Protein AF-A0A0C9TBE8-F1 (afdb_monomer_lite)

Radius of gyration: 12.6 Å; chains: 1; bounding box: 29×17×33 Å

Sequence (64 aa):
LQKFTSKLATTYGDKALLAHAMAVNGLWRNACALGIDDEKLWCALDVAWEVLITALAISTGKQL

Organism: NCBI:txid664439

Foldseek 3Di:
DVVLLQVLLVPDALVVLVVQLVVLVVVVVVCVVVVPDDPVNVVVSVVSNVSSVSSNCVNVVHDD

InterPro domains:
  IPR060012 Clampless protein 1, C-terminal domain [PF28353] (2-62)

Structure (mmCIF, N/CA/C/O backbone):
data_AF-A0A0C9TBE8-F1
#
_entry.id   AF-A0A0C9TBE8-F1
#
loop_
_atom_site.group_PDB
_atom_site.id
_atom_site.type_symbol
_atom_site.label_atom_id
_atom_site.label_alt_id
_atom_site.label_comp_id
_atom_site.label_asym_id
_atom_site.label_entity_id
_atom_site.label_seq_id
_atom_site.pdbx_PDB_ins_code
_atom_site.Cartn_x
_atom_site.Cartn_y
_atom_site.Cartn_z
_atom_site.occupancy
_atom_site.B_iso_or_equiv
_atom_site.auth_seq_id
_atom_site.auth_comp_id
_atom_site.auth_asym_id
_atom_site.auth_atom_id
_atom_site.pdbx_PDB_model_num
ATOM 1 N N . LEU A 1 1 ? 3.361 8.499 11.736 1.00 72.88 1 LEU A N 1
ATOM 2 C CA . LEU A 1 1 ? 2.554 7.474 11.032 1.00 72.88 1 LEU A CA 1
ATOM 3 C C . LEU A 1 1 ? 1.317 7.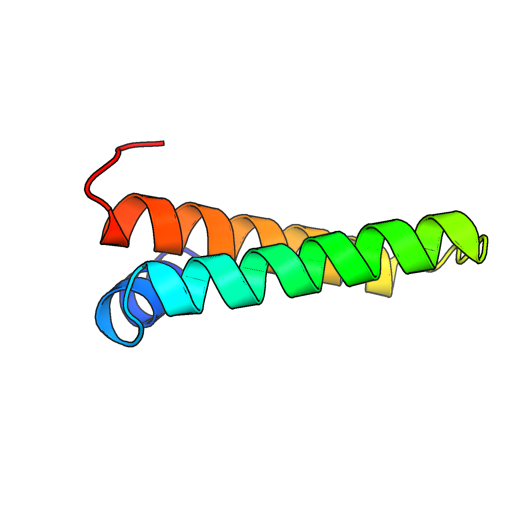073 11.833 1.00 72.88 1 LEU A C 1
ATOM 5 O O . LEU A 1 1 ? 0.226 7.317 11.343 1.00 72.88 1 LEU A O 1
ATOM 9 N N . GLN A 1 2 ? 1.452 6.628 13.088 1.00 76.88 2 GLN A N 1
ATOM 10 C CA . GLN A 1 2 ? 0.329 6.136 13.914 1.00 76.88 2 GLN A CA 1
ATOM 11 C C . GLN A 1 2 ? -0.954 6.991 13.918 1.00 76.88 2 GLN A C 1
ATOM 13 O O . GLN A 1 2 ? -2.039 6.462 13.705 1.00 76.88 2 GLN A O 1
ATOM 18 N N . LYS A 1 3 ? -0.856 8.321 14.070 1.00 80.12 3 LYS A N 1
ATOM 19 C CA . LYS A 1 3 ? -2.035 9.213 14.036 1.00 80.12 3 LYS A CA 1
ATOM 20 C C . LYS A 1 3 ? -2.803 9.152 12.702 1.00 80.12 3 LYS A C 1
ATOM 22 O O . LYS A 1 3 ? -4.026 9.267 12.696 1.00 80.12 3 LYS A O 1
ATOM 27 N N . PHE A 1 4 ? -2.101 8.975 11.580 1.00 81.94 4 PHE A N 1
ATOM 28 C CA . PHE A 1 4 ? -2.720 8.812 10.260 1.00 81.94 4 PHE A CA 1
ATOM 29 C C . PHE A 1 4 ? -3.363 7.440 10.125 1.00 81.94 4 PHE A C 1
ATOM 31 O O . PHE A 1 4 ? -4.493 7.342 9.662 1.00 81.94 4 PHE A O 1
ATOM 38 N N . THR A 1 5 ? -2.674 6.409 10.600 1.00 86.94 5 THR A N 1
ATOM 39 C CA . THR A 1 5 ? -3.138 5.027 10.611 1.00 86.94 5 THR A CA 1
ATOM 40 C C . THR A 1 5 ? -4.446 4.859 11.381 1.00 86.94 5 THR A C 1
ATOM 42 O O . THR A 1 5 ? -5.401 4.302 10.848 1.00 86.94 5 THR A O 1
ATOM 45 N N . SER A 1 6 ? -4.532 5.405 12.600 1.00 86.12 6 SER A N 1
ATOM 46 C CA . SER A 1 6 ? -5.758 5.365 13.405 1.00 86.12 6 SER A CA 1
ATOM 47 C C . SER A 1 6 ? -6.903 6.098 12.713 1.00 86.12 6 SER A C 1
ATOM 49 O O . SER A 1 6 ? -8.019 5.591 12.667 1.00 86.12 6 SER A O 1
ATOM 51 N N . LYS A 1 7 ? -6.627 7.263 12.110 1.00 90.44 7 LYS A N 1
ATOM 52 C CA . LYS A 1 7 ? -7.638 7.992 11.339 1.00 90.44 7 LYS A CA 1
ATOM 53 C C . LYS A 1 7 ? -8.123 7.169 10.142 1.00 90.44 7 LYS A C 1
ATOM 55 O O . LYS A 1 7 ? -9.329 7.109 9.909 1.00 90.44 7 LYS A O 1
ATOM 60 N N . LEU A 1 8 ? -7.216 6.513 9.416 1.00 88.88 8 LEU A N 1
ATOM 61 C CA . LEU A 1 8 ? -7.543 5.650 8.280 1.00 88.88 8 LEU A CA 1
ATOM 62 C C . LEU A 1 8 ? -8.426 4.470 8.709 1.00 88.88 8 LEU A C 1
ATOM 64 O O . LEU A 1 8 ? -9.462 4.246 8.089 1.00 88.88 8 LEU A O 1
ATOM 68 N N . ALA A 1 9 ? -8.061 3.797 9.805 1.00 89.50 9 ALA A N 1
ATOM 69 C CA . ALA A 1 9 ? -8.813 2.685 10.387 1.00 89.50 9 ALA A CA 1
ATOM 70 C C . ALA A 1 9 ? -10.235 3.087 10.810 1.00 89.50 9 ALA A C 1
ATOM 72 O O . ALA A 1 9 ? -11.168 2.314 10.660 1.00 89.50 9 ALA A O 1
ATOM 73 N N . THR A 1 10 ? -10.428 4.318 11.295 1.00 90.75 10 THR A N 1
ATOM 74 C CA . THR A 1 10 ? -11.773 4.825 11.626 1.00 90.75 10 THR A CA 1
ATOM 75 C C . THR A 1 10 ? -12.566 5.329 10.416 1.00 90.75 10 THR A C 1
ATOM 77 O O . THR A 1 10 ? -13.780 5.475 10.505 1.00 90.75 10 THR A O 1
ATOM 80 N N . THR A 1 11 ? -11.895 5.644 9.302 1.00 91.19 11 THR A N 1
ATOM 81 C CA . THR A 1 11 ? -12.529 6.239 8.110 1.00 91.19 11 THR A CA 1
ATOM 82 C C . THR A 1 11 ? -12.988 5.172 7.117 1.00 91.19 11 THR A C 1
ATOM 84 O O . THR A 1 11 ? -14.019 5.339 6.468 1.00 91.19 11 THR A O 1
ATOM 87 N N . TYR A 1 12 ? -12.233 4.081 6.985 1.00 90.75 12 TYR A N 1
ATOM 88 C CA . TYR A 1 12 ? -12.490 3.013 6.023 1.00 90.75 12 TYR A CA 1
ATOM 89 C C . TYR A 1 12 ? -12.716 1.688 6.740 1.00 90.75 12 TYR A C 1
ATOM 91 O O . TYR A 1 12 ? -11.998 1.363 7.676 1.00 90.75 12 TYR A O 1
ATOM 99 N N . GLY A 1 13 ? -13.672 0.893 6.256 1.00 90.31 13 GLY A N 1
ATOM 100 C CA . GLY A 1 13 ? -13.853 -0.475 6.743 1.00 90.31 13 GLY A CA 1
ATOM 101 C C . GLY A 1 13 ? -12.768 -1.433 6.237 1.00 90.31 13 GLY A C 1
ATOM 102 O O . GLY A 1 13 ? -12.148 -1.200 5.195 1.00 90.31 13 GLY A O 1
ATOM 103 N N . ASP A 1 14 ? -12.610 -2.564 6.925 1.00 91.56 14 ASP A N 1
ATOM 104 C CA . ASP A 1 14 ? -11.561 -3.574 6.705 1.00 91.56 14 ASP A CA 1
ATOM 105 C C . ASP A 1 14 ? -11.399 -3.978 5.235 1.00 91.56 14 ASP A C 1
ATOM 107 O O . ASP A 1 14 ? -10.290 -4.072 4.715 1.00 91.56 14 ASP A O 1
ATOM 111 N N . LYS A 1 15 ? -12.518 -4.189 4.529 1.00 93.94 15 LYS A N 1
ATOM 112 C CA . LYS A 1 15 ? -12.514 -4.604 3.118 1.00 93.94 15 LYS A CA 1
ATOM 113 C C . LYS A 1 15 ? -11.901 -3.546 2.201 1.00 93.94 15 LYS A C 1
ATOM 115 O O . LYS A 1 15 ? -11.213 -3.900 1.248 1.00 93.94 15 LYS A O 1
ATOM 120 N N . ALA A 1 16 ? -12.144 -2.265 2.479 1.00 95.00 16 ALA A N 1
ATOM 121 C CA . ALA A 1 16 ? -11.578 -1.170 1.700 1.00 95.00 16 ALA A CA 1
ATOM 122 C C . ALA A 1 16 ? -10.072 -1.035 1.970 1.00 95.00 16 ALA A C 1
ATOM 124 O O . ALA A 1 16 ? -9.288 -0.938 1.029 1.00 95.00 16 ALA A O 1
ATOM 125 N N . LEU A 1 17 ? -9.655 -1.127 3.237 1.00 95.19 17 LEU A N 1
ATOM 126 C CA . LEU A 1 17 ? -8.237 -1.134 3.615 1.00 95.19 17 LEU A CA 1
ATOM 127 C C . LEU A 1 17 ? -7.484 -2.307 2.972 1.00 95.19 17 LEU A C 1
ATOM 129 O O . LEU A 1 17 ? -6.406 -2.113 2.410 1.00 95.19 17 LEU A O 1
ATOM 133 N N . LEU A 1 18 ? -8.085 -3.500 2.969 1.00 95.69 18 LEU A N 1
ATOM 134 C CA . LEU A 1 18 ? -7.535 -4.671 2.291 1.00 95.69 18 LEU A CA 1
AT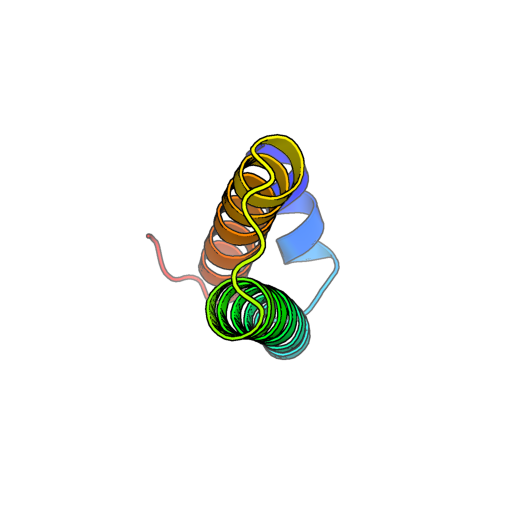OM 135 C C . LEU A 1 18 ? -7.426 -4.457 0.775 1.00 95.69 18 LEU A C 1
ATOM 137 O O . LEU A 1 18 ? -6.400 -4.793 0.189 1.00 95.69 18 LEU A O 1
ATOM 141 N N . ALA A 1 19 ? -8.440 -3.873 0.131 1.00 97.31 19 ALA A N 1
ATOM 142 C CA . ALA A 1 19 ? -8.384 -3.569 -1.299 1.00 97.31 19 ALA A CA 1
ATOM 143 C C . ALA A 1 19 ? -7.233 -2.603 -1.637 1.00 97.31 19 ALA A C 1
ATOM 145 O O . ALA A 1 19 ? -6.504 -2.827 -2.604 1.00 97.31 19 ALA A O 1
ATOM 146 N N . HIS A 1 20 ? -7.014 -1.575 -0.812 1.00 96.75 20 HIS A N 1
ATOM 147 C CA . HIS A 1 20 ? -5.882 -0.662 -0.970 1.00 96.75 20 HIS A CA 1
ATOM 148 C C . HIS A 1 20 ? -4.532 -1.358 -0.749 1.00 96.75 20 HIS A C 1
ATOM 150 O O . HIS A 1 20 ? -3.616 -1.160 -1.547 1.00 96.75 20 HIS A O 1
ATOM 156 N N . ALA A 1 21 ? -4.410 -2.221 0.265 1.00 96.62 21 ALA A N 1
ATOM 157 C CA . ALA A 1 21 ? -3.194 -3.007 0.487 1.00 96.62 21 ALA A CA 1
ATOM 158 C C . ALA A 1 21 ? -2.889 -3.922 -0.713 1.00 96.62 21 ALA A C 1
ATOM 160 O O . ALA A 1 21 ? -1.750 -4.003 -1.175 1.00 96.62 21 ALA A O 1
ATOM 161 N N . MET A 1 22 ? -3.917 -4.551 -1.290 1.00 97.81 22 MET A N 1
ATOM 162 C CA . MET A 1 22 ? -3.773 -5.380 -2.489 1.00 97.81 22 MET A CA 1
ATOM 163 C C . MET A 1 22 ? -3.331 -4.577 -3.717 1.00 97.81 22 MET A C 1
ATOM 165 O O . MET A 1 22 ? -2.557 -5.095 -4.523 1.00 97.81 22 MET A O 1
ATOM 169 N N . ALA A 1 23 ? -3.768 -3.322 -3.852 1.00 98.12 23 ALA A N 1
ATOM 170 C CA . ALA A 1 23 ? -3.300 -2.430 -4.910 1.00 98.12 23 ALA A CA 1
ATOM 171 C C . ALA A 1 23 ? -1.810 -2.080 -4.748 1.00 98.12 23 ALA A C 1
ATOM 173 O O . ALA A 1 23 ? -1.063 -2.172 -5.721 1.00 98.12 23 ALA A O 1
ATOM 174 N N . VAL A 1 24 ? -1.359 -1.766 -3.526 1.00 98.12 24 VAL A N 1
ATOM 175 C CA . VAL A 1 24 ? 0.065 -1.519 -3.221 1.00 98.12 24 VAL A CA 1
ATOM 176 C C . VAL A 1 24 ? 0.914 -2.756 -3.530 1.00 98.12 24 VAL A C 1
ATOM 178 O O . VAL A 1 24 ? 1.918 -2.653 -4.229 1.00 98.12 24 VAL A O 1
ATOM 181 N N . ASN A 1 25 ? 0.466 -3.946 -3.119 1.00 97.94 25 ASN A N 1
ATOM 182 C CA . ASN A 1 25 ? 1.133 -5.209 -3.455 1.00 97.94 25 ASN A CA 1
ATOM 183 C C . ASN A 1 25 ? 1.145 -5.498 -4.971 1.00 97.94 25 ASN A C 1
ATOM 185 O O . ASN A 1 25 ? 2.095 -6.068 -5.506 1.00 97.94 25 ASN A O 1
ATOM 189 N N . GLY A 1 26 ? 0.081 -5.131 -5.689 1.00 98.31 26 GLY A N 1
ATOM 190 C CA . GLY A 1 26 ? 0.041 -5.202 -7.150 1.00 98.31 26 GLY A CA 1
ATOM 191 C C . GLY A 1 26 ? 1.088 -4.297 -7.797 1.00 98.31 26 GLY A C 1
ATOM 192 O O . GLY A 1 26 ? 1.830 -4.750 -8.665 1.00 98.31 26 GLY A O 1
ATOM 193 N N . LEU A 1 27 ? 1.193 -3.050 -7.333 1.00 98.12 27 LEU A N 1
ATOM 194 C CA . LEU A 1 27 ? 2.185 -2.095 -7.821 1.00 98.12 27 LEU A CA 1
ATOM 195 C C . LEU A 1 27 ? 3.616 -2.570 -7.550 1.00 98.12 27 LEU A C 1
ATOM 197 O O . LEU A 1 27 ? 4.432 -2.537 -8.465 1.00 98.12 27 LEU A O 1
ATOM 201 N N . TRP A 1 28 ? 3.895 -3.077 -6.345 1.00 98.38 28 TRP A N 1
ATOM 202 C CA . TRP A 1 28 ? 5.189 -3.671 -5.997 1.00 98.38 28 TRP A CA 1
ATOM 203 C C . TRP A 1 28 ? 5.580 -4.792 -6.975 1.00 98.38 28 TRP A C 1
ATOM 205 O O . TRP A 1 28 ? 6.641 -4.734 -7.593 1.00 98.38 28 TRP A O 1
ATOM 215 N N . ARG A 1 29 ? 4.682 -5.761 -7.216 1.00 98.50 29 ARG A N 1
ATOM 216 C CA . ARG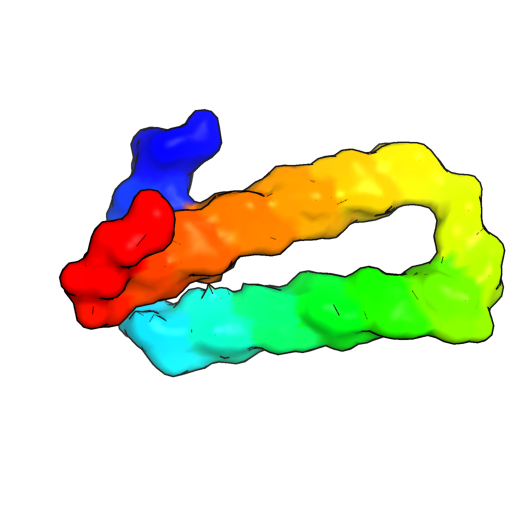 A 1 29 ? 4.931 -6.856 -8.175 1.00 98.50 29 ARG A CA 1
ATOM 217 C C . ARG A 1 29 ? 5.166 -6.357 -9.597 1.00 98.50 29 ARG A C 1
ATOM 219 O O . ARG A 1 29 ? 6.042 -6.877 -10.283 1.00 98.50 29 ARG A O 1
ATOM 226 N N . ASN A 1 30 ? 4.400 -5.362 -10.039 1.00 98.38 30 ASN A N 1
ATOM 227 C CA . ASN A 1 30 ? 4.563 -4.783 -11.369 1.00 98.38 30 ASN A CA 1
ATOM 228 C C . ASN A 1 30 ? 5.909 -4.062 -11.506 1.00 98.38 30 ASN A C 1
ATOM 230 O O . ASN A 1 30 ? 6.579 -4.235 -12.518 1.00 98.38 30 ASN A O 1
ATOM 234 N N . ALA A 1 31 ? 6.324 -3.300 -10.490 1.00 98.19 31 ALA A N 1
ATOM 235 C CA . ALA A 1 31 ? 7.622 -2.635 -10.472 1.00 98.19 31 ALA A CA 1
ATOM 236 C C . ALA A 1 31 ? 8.772 -3.650 -10.560 1.00 98.19 31 ALA A C 1
ATOM 238 O O . ALA A 1 31 ? 9.662 -3.484 -11.392 1.00 98.19 31 ALA A O 1
ATOM 239 N N . CYS A 1 32 ? 8.695 -4.754 -9.804 1.00 97.94 32 CYS A N 1
ATOM 240 C CA . CYS A 1 32 ? 9.654 -5.855 -9.919 1.00 97.94 32 CYS A CA 1
ATOM 241 C C . CYS A 1 32 ? 9.654 -6.487 -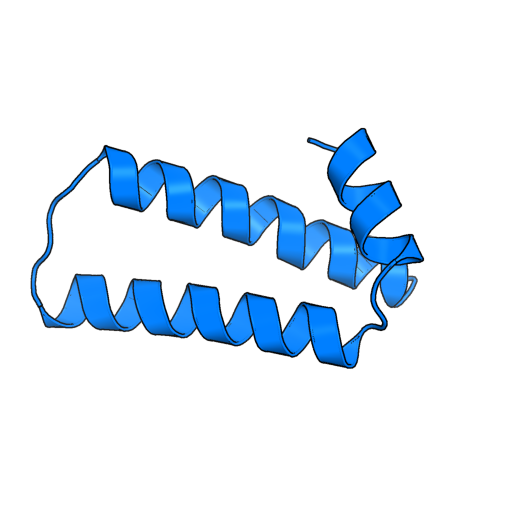11.321 1.00 97.94 32 CYS A C 1
ATOM 243 O O . CYS A 1 32 ? 10.717 -6.694 -11.898 1.00 97.94 32 CYS A O 1
ATOM 245 N N . ALA A 1 33 ? 8.478 -6.781 -11.888 1.00 98.50 33 ALA A N 1
ATOM 246 C CA . ALA A 1 33 ? 8.360 -7.414 -13.205 1.00 98.50 33 ALA A CA 1
ATOM 247 C C . ALA A 1 33 ? 8.891 -6.531 -14.347 1.00 98.50 33 ALA A C 1
ATOM 249 O O . ALA A 1 33 ? 9.414 -7.044 -15.333 1.00 98.50 33 ALA A O 1
ATOM 250 N N . LEU A 1 34 ? 8.761 -5.210 -14.209 1.00 98.38 34 LEU A N 1
ATOM 251 C CA . LEU A 1 34 ? 9.272 -4.226 -15.162 1.00 98.38 34 LEU A CA 1
ATOM 252 C C . LEU A 1 34 ? 10.748 -3.866 -14.927 1.00 98.38 34 LEU A C 1
ATOM 254 O O . LEU A 1 34 ? 11.312 -3.123 -15.726 1.00 98.38 34 LEU A O 1
ATOM 258 N N . GLY A 1 35 ? 11.371 -4.368 -13.854 1.00 97.94 35 GLY A N 1
ATOM 259 C CA . GLY A 1 35 ? 12.752 -4.036 -13.497 1.00 97.94 35 GLY A CA 1
ATOM 260 C C . GLY A 1 35 ? 12.942 -2.567 -13.109 1.00 97.94 35 GLY A C 1
ATOM 261 O O . GLY A 1 35 ? 13.992 -1.997 -13.392 1.00 97.94 35 GLY A O 1
ATOM 262 N N . ILE A 1 36 ? 11.924 -1.938 -12.512 1.00 97.88 36 ILE A N 1
ATOM 263 C CA . ILE A 1 36 ? 12.017 -0.551 -12.042 1.00 97.88 36 ILE A CA 1
ATOM 264 C C . ILE A 1 36 ? 12.936 -0.509 -10.824 1.00 97.88 36 ILE A C 1
ATOM 266 O O . ILE A 1 36 ? 12.653 -1.153 -9.820 1.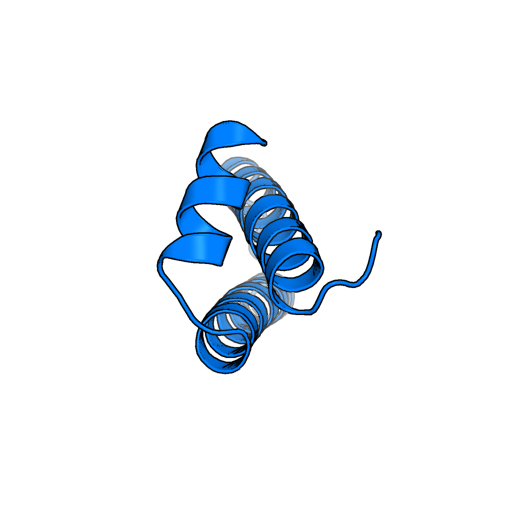00 97.88 36 ILE A O 1
ATOM 270 N N . ASP A 1 37 ? 13.992 0.293 -10.898 1.00 95.69 37 ASP A N 1
ATOM 271 C CA . ASP A 1 37 ? 14.902 0.555 -9.785 1.00 95.69 37 ASP A CA 1
ATOM 272 C C . ASP A 1 37 ? 14.855 2.046 -9.421 1.00 95.69 37 ASP A C 1
ATOM 274 O O . ASP A 1 37 ? 15.665 2.851 -9.879 1.00 95.69 37 ASP A O 1
ATOM 278 N N . ASP A 1 38 ? 13.818 2.434 -8.673 1.00 98.12 38 ASP A N 1
ATOM 279 C CA . ASP A 1 38 ? 13.612 3.808 -8.211 1.00 98.12 38 ASP A CA 1
ATOM 280 C C . ASP A 1 38 ? 13.450 3.836 -6.688 1.00 98.12 38 ASP A C 1
ATOM 282 O O . ASP A 1 38 ? 12.431 3.417 -6.136 1.00 98.12 38 ASP A O 1
ATOM 286 N N . GLU A 1 39 ? 14.463 4.363 -6.002 1.00 97.88 39 GLU A N 1
ATOM 287 C CA . GLU A 1 39 ? 14.523 4.428 -4.537 1.00 97.88 39 GLU A CA 1
ATOM 288 C C . GLU A 1 39 ? 13.315 5.150 -3.919 1.00 97.88 39 GLU A C 1
ATOM 290 O O . GLU A 1 39 ? 12.796 4.752 -2.875 1.00 97.88 39 GLU A O 1
ATOM 295 N N . LYS A 1 40 ? 12.825 6.216 -4.567 1.00 98.12 40 LYS A N 1
ATOM 296 C CA . LYS A 1 40 ? 11.710 7.011 -4.035 1.00 98.12 40 LYS A CA 1
ATOM 297 C C . LYS A 1 40 ? 10.399 6.244 -4.130 1.00 98.12 40 LYS A C 1
ATOM 299 O O . LYS A 1 40 ? 9.591 6.319 -3.205 1.00 98.12 40 LYS A O 1
ATOM 304 N N . LEU A 1 41 ? 10.189 5.512 -5.221 1.00 97.25 41 LEU A N 1
ATOM 305 C CA . LEU A 1 41 ? 9.059 4.610 -5.392 1.00 97.25 41 LEU A CA 1
ATOM 306 C C . LEU A 1 41 ? 9.083 3.512 -4.329 1.00 97.25 41 LEU A C 1
ATOM 308 O O . LEU A 1 41 ? 8.055 3.268 -3.699 1.00 97.25 41 LEU A O 1
ATOM 312 N N . TRP A 1 42 ? 10.239 2.887 -4.099 1.00 97.62 42 TRP A N 1
ATOM 313 C CA . TRP A 1 42 ? 10.376 1.833 -3.095 1.00 97.62 42 TRP A CA 1
ATOM 314 C C . TRP A 1 42 ? 10.104 2.346 -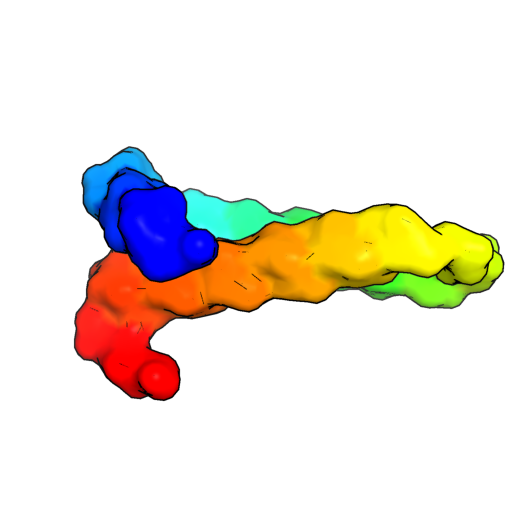1.680 1.00 97.62 42 TRP A C 1
ATOM 316 O O . TRP A 1 42 ? 9.285 1.761 -0.971 1.00 97.62 42 TRP A O 1
ATOM 326 N N . CYS A 1 43 ? 10.674 3.495 -1.307 1.00 97.75 43 CYS A N 1
ATOM 327 C CA . CYS A 1 43 ? 10.382 4.160 -0.036 1.00 97.75 43 CYS A CA 1
ATOM 328 C C . CYS A 1 43 ? 8.888 4.504 0.114 1.00 97.75 43 CYS A C 1
ATOM 330 O O . CYS A 1 43 ? 8.304 4.334 1.184 1.00 97.75 43 CYS A O 1
ATOM 332 N N . ALA A 1 44 ? 8.240 4.985 -0.953 1.00 97.62 44 ALA A N 1
ATOM 333 C CA . ALA A 1 44 ? 6.813 5.299 -0.926 1.00 97.62 44 ALA A CA 1
ATOM 334 C C . ALA A 1 44 ? 5.942 4.041 -0.761 1.00 97.62 44 ALA A C 1
ATOM 336 O O . ALA A 1 44 ? 4.950 4.080 -0.030 1.00 97.62 44 ALA A O 1
ATOM 337 N N . LEU A 1 45 ? 6.309 2.934 -1.417 1.00 97.94 45 LEU A N 1
ATOM 338 C CA . LEU A 1 45 ? 5.637 1.640 -1.281 1.00 97.94 45 LEU A CA 1
ATOM 339 C C . LEU A 1 45 ? 5.757 1.084 0.140 1.00 97.94 45 LEU A C 1
ATOM 341 O O . LEU A 1 45 ? 4.753 0.617 0.676 1.00 97.94 45 LEU A O 1
ATOM 345 N N . ASP A 1 46 ? 6.938 1.182 0.751 1.00 96.88 46 ASP A N 1
ATOM 346 C CA . ASP A 1 46 ? 7.187 0.723 2.120 1.00 96.88 46 ASP A CA 1
ATOM 347 C C . ASP A 1 46 ? 6.307 1.474 3.134 1.00 96.88 46 ASP A C 1
ATOM 349 O O . ASP A 1 46 ? 5.521 0.867 3.867 1.00 96.88 46 ASP A O 1
ATOM 353 N N . VAL A 1 47 ? 6.307 2.812 3.072 1.00 96.31 47 VAL A N 1
ATOM 354 C CA . VAL A 1 47 ? 5.459 3.648 3.939 1.00 96.31 47 VAL A CA 1
ATOM 355 C C . VAL A 1 47 ? 3.969 3.373 3.708 1.00 96.31 47 VAL A C 1
ATOM 357 O O . VAL A 1 47 ? 3.194 3.281 4.664 1.00 96.31 47 VAL A O 1
ATOM 360 N N . ALA A 1 48 ? 3.534 3.248 2.450 1.00 96.50 48 ALA A N 1
ATOM 361 C CA . ALA A 1 48 ? 2.135 2.962 2.137 1.00 96.50 48 ALA A CA 1
ATOM 362 C C . ALA A 1 48 ? 1.700 1.596 2.687 1.00 96.50 48 ALA A C 1
ATOM 364 O O . ALA A 1 48 ? 0.605 1.476 3.244 1.00 96.50 48 ALA A O 1
ATOM 365 N N . TRP A 1 49 ? 2.557 0.583 2.559 1.00 96.56 49 TRP A N 1
ATOM 366 C CA . TRP A 1 49 ? 2.313 -0.757 3.076 1.00 96.56 49 TRP A CA 1
ATOM 367 C C . TRP A 1 49 ? 2.190 -0.762 4.602 1.00 96.56 49 TRP A C 1
ATOM 369 O O . TRP A 1 49 ? 1.186 -1.250 5.127 1.00 96.56 49 TRP A O 1
ATOM 379 N N . GLU A 1 50 ? 3.142 -0.150 5.313 1.00 95.44 50 GLU A N 1
ATOM 380 C CA . GLU A 1 50 ? 3.136 -0.077 6.778 1.00 95.44 50 GLU A CA 1
ATOM 381 C C . GLU A 1 50 ? 1.858 0.600 7.302 1.00 95.44 50 GLU A C 1
ATOM 383 O O . GLU A 1 50 ? 1.192 0.090 8.210 1.00 95.44 50 GLU A O 1
ATOM 388 N N . VAL A 1 51 ? 1.455 1.720 6.690 1.00 95.56 51 VAL A N 1
ATOM 389 C CA . VAL A 1 51 ? 0.228 2.437 7.068 1.00 95.56 51 VAL A CA 1
ATOM 390 C C . VAL A 1 51 ? -1.011 1.579 6.835 1.00 95.56 51 VAL A C 1
ATOM 392 O O . VAL A 1 51 ? -1.865 1.501 7.717 1.00 95.56 51 VAL A O 1
ATOM 395 N N . LEU A 1 52 ? -1.139 0.942 5.670 1.00 95.69 52 LEU A N 1
ATOM 396 C CA . LEU A 1 52 ? -2.339 0.178 5.328 1.00 95.69 52 LEU A CA 1
ATOM 397 C C . LEU A 1 52 ? -2.481 -1.085 6.176 1.00 95.69 52 LEU A C 1
ATOM 399 O O . LEU A 1 52 ? -3.574 -1.359 6.669 1.00 95.69 52 LEU A O 1
ATOM 403 N N . ILE A 1 53 ? -1.392 -1.823 6.392 1.00 94.19 53 ILE A N 1
ATOM 404 C CA . ILE A 1 53 ? -1.406 -3.044 7.204 1.00 94.19 53 ILE A CA 1
ATOM 405 C C . ILE A 1 53 ? -1.675 -2.721 8.674 1.00 94.19 53 ILE A C 1
ATOM 407 O O . ILE A 1 53 ? -2.511 -3.374 9.299 1.00 94.19 53 ILE A O 1
ATOM 411 N N . THR A 1 54 ? -1.064 -1.662 9.209 1.00 94.25 54 THR A N 1
ATOM 412 C CA . THR A 1 54 ? -1.332 -1.238 10.590 1.00 94.25 54 THR A CA 1
ATOM 413 C C . THR A 1 54 ? -2.770 -0.728 10.745 1.00 94.25 54 THR A C 1
ATOM 415 O O . THR A 1 54 ? -3.428 -1.024 11.740 1.00 94.25 54 THR A O 1
ATOM 418 N N . ALA A 1 55 ? -3.311 -0.007 9.757 1.00 93.62 55 ALA A N 1
ATOM 419 C CA . ALA A 1 55 ? -4.704 0.442 9.789 1.00 93.62 55 ALA A CA 1
ATOM 420 C C . ALA A 1 55 ? -5.674 -0.742 9.722 1.00 93.62 55 ALA A C 1
ATOM 422 O O . ALA A 1 55 ? -6.651 -0.776 10.467 1.00 93.62 55 ALA A O 1
ATOM 423 N N . LEU A 1 56 ? -5.385 -1.731 8.874 1.00 94.00 56 LEU A N 1
ATOM 424 C CA . LEU A 1 56 ? -6.180 -2.949 8.752 1.00 94.00 56 LEU A CA 1
ATOM 425 C C . LEU A 1 56 ? -6.175 -3.760 10.053 1.00 94.00 56 LEU A C 1
ATOM 427 O O . LEU A 1 56 ? -7.214 -4.270 10.465 1.00 94.00 56 LEU A O 1
ATOM 431 N N . ALA A 1 57 ? -5.034 -3.849 10.729 1.00 92.12 57 ALA A N 1
ATOM 432 C CA . ALA A 1 57 ? -4.917 -4.502 12.027 1.00 92.12 57 ALA A CA 1
ATOM 433 C C . ALA A 1 57 ? -5.776 -3.830 13.100 1.00 92.12 57 ALA A C 1
ATOM 435 O O . ALA A 1 57 ? -6.593 -4.491 13.739 1.00 92.12 57 ALA A O 1
ATOM 436 N N . ILE A 1 58 ? -5.676 -2.499 13.212 1.00 91.62 58 ILE A N 1
ATOM 437 C CA . ILE A 1 58 ? -6.517 -1.706 14.118 1.00 91.62 58 ILE A CA 1
ATOM 438 C C . ILE A 1 58 ? -8.001 -1.926 13.799 1.00 91.62 58 ILE A C 1
ATOM 440 O O . ILE A 1 58 ? -8.789 -2.177 14.707 1.00 91.62 58 ILE A O 1
ATOM 444 N N . SER A 1 59 ? -8.373 -1.867 12.518 1.00 90.06 59 SER A N 1
ATOM 445 C CA . SER A 1 59 ? -9.763 -1.994 12.062 1.00 90.06 59 SER A CA 1
ATOM 446 C C . SER A 1 59 ? -10.348 -3.386 12.340 1.00 90.06 59 SER A C 1
ATOM 448 O O . SER A 1 59 ? -11.479 -3.510 12.799 1.00 90.06 59 SER A O 1
ATOM 450 N N . THR A 1 60 ? -9.540 -4.437 12.172 1.00 90.25 60 THR A N 1
ATOM 451 C CA . THR A 1 60 ? -9.936 -5.833 12.440 1.00 90.25 60 THR A CA 1
ATOM 452 C C . THR A 1 60 ? -9.821 -6.237 13.915 1.00 90.25 60 THR A C 1
ATOM 454 O O . THR A 1 60 ? -10.135 -7.376 14.265 1.00 90.25 60 THR A O 1
ATOM 457 N N . GLY A 1 61 ? -9.348 -5.342 14.791 1.00 82.50 61 GLY A N 1
ATOM 458 C CA . GLY A 1 61 ? -9.107 -5.631 16.207 1.00 82.50 61 GLY A CA 1
ATOM 459 C C . GLY A 1 61 ? -7.965 -6.623 16.462 1.00 82.50 61 GLY A C 1
ATOM 460 O O . GLY A 1 61 ? -7.829 -7.123 17.579 1.00 82.50 61 GLY A O 1
ATOM 461 N N . LYS A 1 62 ? -7.139 -6.923 15.451 1.00 70.19 62 LYS A N 1
ATOM 462 C CA . LYS A 1 62 ? -5.921 -7.721 15.617 1.00 70.19 62 LYS A CA 1
ATOM 463 C C . LYS A 1 62 ? -4.780 -6.796 16.027 1.00 70.19 62 LYS A C 1
ATOM 465 O O . LYS A 1 62 ? -4.439 -5.872 15.300 1.00 70.19 62 LYS A O 1
ATOM 470 N N . GLN A 1 63 ? -4.171 -7.052 17.180 1.00 53.12 63 GLN A N 1
ATOM 471 C CA . GLN A 1 63 ? -2.885 -6.442 17.519 1.00 53.12 63 GLN A CA 1
ATOM 472 C C . GLN A 1 63 ? -1.809 -7.087 16.628 1.00 53.12 63 GLN A C 1
ATOM 474 O O . GLN A 1 63 ? -1.694 -8.314 16.626 1.00 53.12 63 GLN A O 1
ATOM 479 N N . LEU A 1 64 ? -1.105 -6.275 15.830 1.00 54.19 64 LEU A N 1
ATOM 480 C CA . LEU A 1 64 ? 0.099 -6.673 15.088 1.00 54.19 64 LEU A CA 1
ATOM 481 C C . LEU A 1 64 ? 1.344 -6.459 15.943 1.00 54.19 64 LEU A C 1
ATOM 483 O O . LEU A 1 64 ? 1.379 -5.425 16.651 1.00 54.19 64 LEU A O 1
#

Secondary structure (DSSP, 8-state):
-HHHHHHHHHHS-HHHHHHHHHHHHHHHHHHHHTT---HHHHHHHHHHHHHHHHHHHHHHT---

pLDDT: mean 92.22, std 9.3, range [53.12, 98.5]